Protein AF-A0A923YQ79-F1 (afdb_monomer_lite)

Sequence (83 aa):
RFTAAGDKRSARILIRIMDDEIRHVRFGTTHFIAVCEERLESPPDLWKLLVARHFRGLIKPPFNDSARHAAGLSRLSASALAI

pLDDT: mean 83.04, std 14.58, range [38.56, 97.25]

Secondary structure (DSSP, 8-state):
-TGGGT-HHHHHHHHHHHHHHHHHHHHHHHHHHHHHHHHT--HHHHHHHHHHHH--S--PSPP-HHHHHHTT--HHHHHTT--

Radius of gyration: 15.53 Å; chains: 1; bounding box: 27×24×44 Å

Foldseek 3Di:
DCVVVVNPPVVVVVVVVLVVVLQVLLVVVVVLVVVCVVVVHDSLVVVLVCCVVPPPDQLDDDDPVVSCVSSVNDVSSVVSSVD

Structure (mmCIF, N/CA/C/O backbone):
data_AF-A0A923YQ79-F1
#
_entry.id   AF-A0A923YQ79-F1
#
loop_
_atom_site.group_PDB
_atom_site.id
_atom_site.type_symbol
_atom_site.label_atom_id
_atom_site.label_alt_id
_atom_site.label_comp_id
_atom_site.label_asym_id
_atom_site.label_entity_id
_atom_site.label_seq_id
_atom_site.pdbx_PDB_ins_code
_atom_site.Cartn_x
_atom_site.Cartn_y
_atom_site.Cartn_z
_atom_site.occupancy
_atom_site.B_iso_or_equiv
_atom_site.auth_seq_id
_atom_site.auth_comp_id
_atom_site.auth_asym_id
_atom_site.auth_atom_id
_atom_site.pdbx_PDB_model_num
ATOM 1 N N . ARG A 1 1 ? -7.443 5.292 20.420 1.00 77.50 1 ARG A N 1
ATOM 2 C CA . ARG A 1 1 ? -8.749 5.990 20.287 1.00 77.50 1 ARG A CA 1
ATOM 3 C C . ARG A 1 1 ? -9.915 5.134 20.786 1.00 77.50 1 ARG A C 1
ATOM 5 O O . ARG A 1 1 ? -10.442 5.471 21.828 1.00 77.50 1 ARG A O 1
ATOM 12 N N . PHE A 1 2 ? -10.275 4.019 20.137 1.00 85.06 2 PHE A N 1
ATOM 13 C CA . PHE A 1 2 ? -11.420 3.186 20.561 1.00 85.06 2 PHE A CA 1
ATOM 14 C C . PHE A 1 2 ? -11.220 2.486 21.912 1.00 85.06 2 PHE A C 1
ATOM 16 O O . PHE A 1 2 ? -12.081 2.582 22.776 1.00 85.06 2 PHE A O 1
ATOM 23 N N . THR A 1 3 ? -10.041 1.903 22.157 1.00 80.94 3 THR A N 1
ATOM 24 C CA . THR A 1 3 ? -9.707 1.319 23.470 1.00 80.94 3 THR A CA 1
ATOM 25 C C . THR A 1 3 ? -9.772 2.351 24.597 1.00 80.94 3 THR A C 1
ATOM 27 O O . THR A 1 3 ? -10.298 2.061 25.664 1.00 80.94 3 THR A O 1
ATOM 30 N N . ALA A 1 4 ? -9.286 3.570 24.338 1.00 85.25 4 ALA A N 1
ATOM 31 C CA . ALA A 1 4 ? -9.324 4.677 25.295 1.00 85.25 4 ALA A CA 1
ATOM 32 C C . ALA A 1 4 ? -10.755 5.182 25.563 1.00 85.25 4 ALA A C 1
ATOM 34 O O . ALA A 1 4 ? -11.016 5.718 26.629 1.00 85.25 4 ALA A O 1
ATOM 35 N N . ALA A 1 5 ? -11.679 4.971 24.621 1.00 89.31 5 ALA A N 1
ATOM 36 C CA . ALA A 1 5 ? -13.102 5.272 24.764 1.00 89.31 5 ALA A CA 1
ATOM 37 C C . ALA A 1 5 ? -13.923 4.088 25.324 1.00 89.31 5 ALA A C 1
ATOM 39 O O . ALA A 1 5 ? -15.148 4.135 25.312 1.00 89.31 5 ALA A O 1
ATOM 40 N N . GLY A 1 6 ? -13.276 2.999 25.763 1.00 93.56 6 GLY A N 1
ATOM 41 C CA . GLY A 1 6 ? -13.946 1.801 26.286 1.00 93.56 6 GLY A CA 1
ATOM 42 C C . GLY A 1 6 ? -14.521 0.855 25.223 1.00 93.56 6 GLY A C 1
ATOM 43 O O . GLY A 1 6 ? -14.910 -0.267 25.549 1.00 93.56 6 GLY A O 1
ATOM 44 N N . ASP A 1 7 ? -14.502 1.234 23.943 1.00 94.69 7 ASP A N 1
ATOM 45 C CA . ASP A 1 7 ? -14.994 0.409 22.838 1.00 94.69 7 ASP A CA 1
ATOM 46 C C . ASP A 1 7 ? -13.941 -0.614 22.380 1.00 94.69 7 ASP A C 1
ATOM 48 O O . ASP A 1 7 ? -13.257 -0.485 21.358 1.00 94.69 7 ASP A O 1
ATOM 52 N N . LYS A 1 8 ? -13.807 -1.678 23.173 1.00 95.25 8 LYS A N 1
ATOM 53 C CA . LYS A 1 8 ? -12.889 -2.790 22.888 1.00 95.25 8 LYS A CA 1
ATOM 54 C C . LYS A 1 8 ? -13.327 -3.625 21.681 1.00 95.25 8 LYS A C 1
ATOM 56 O O . LYS A 1 8 ? -12.500 -4.327 21.097 1.00 95.25 8 LYS A O 1
ATOM 61 N N . ARG A 1 9 ? -14.614 -3.613 21.313 1.00 95.69 9 ARG A N 1
ATOM 62 C CA . ARG A 1 9 ? -15.127 -4.418 20.194 1.00 95.69 9 ARG A CA 1
ATOM 63 C C . ARG A 1 9 ? -14.690 -3.811 18.869 1.00 95.69 9 ARG A C 1
ATOM 65 O O . ARG A 1 9 ? -14.055 -4.512 18.084 1.00 95.69 9 ARG A O 1
ATOM 72 N N . SER A 1 10 ? -14.950 -2.523 18.664 1.00 95.25 10 SER A N 1
ATOM 73 C CA . SER A 1 10 ? -14.529 -1.827 17.447 1.00 95.25 10 SER A CA 1
ATOM 74 C C . SER A 1 10 ? -13.010 -1.790 17.328 1.00 95.25 10 SER A C 1
ATOM 76 O O . SER A 1 10 ? -12.480 -2.021 16.245 1.00 95.25 10 SER A O 1
ATOM 78 N N . ALA A 1 11 ? -12.291 -1.606 18.445 1.00 95.19 11 ALA A N 1
ATOM 79 C CA . ALA A 1 11 ? -10.830 -1.664 18.451 1.00 95.19 11 ALA A CA 1
ATOM 80 C C . ALA A 1 11 ? -10.294 -2.993 17.888 1.00 95.19 11 ALA A C 1
ATOM 82 O O . ALA A 1 11 ? -9.428 -2.978 17.019 1.00 95.19 11 ALA A O 1
ATOM 83 N N . ARG A 1 12 ? -10.835 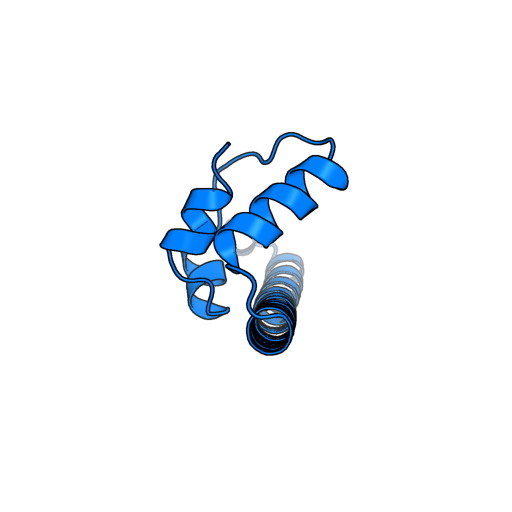-4.138 18.331 1.00 95.56 12 ARG A N 1
ATOM 84 C CA . ARG A 1 12 ? -10.412 -5.461 17.837 1.00 95.56 12 ARG A CA 1
ATOM 85 C C . ARG A 1 12 ? -10.705 -5.662 16.353 1.00 95.56 12 ARG A C 1
ATOM 87 O O . ARG A 1 12 ? -9.861 -6.203 15.647 1.00 95.56 12 ARG A O 1
ATOM 94 N N . ILE A 1 13 ? -11.875 -5.225 15.885 1.00 96.19 13 ILE A N 1
ATOM 95 C CA . ILE A 1 13 ? -12.242 -5.324 14.465 1.00 96.19 13 ILE A CA 1
ATOM 96 C C . ILE A 1 13 ? -11.273 -4.502 13.611 1.00 96.19 13 ILE A C 1
ATOM 98 O O . ILE A 1 13 ? -10.738 -5.008 12.631 1.00 96.19 13 ILE A O 1
ATOM 102 N N . LEU A 1 14 ? -10.991 -3.261 14.009 1.00 94.00 14 LEU A N 1
ATOM 103 C CA . LEU A 1 14 ? -10.095 -2.385 13.256 1.00 94.00 14 LEU A CA 1
ATOM 104 C C . LEU A 1 14 ? -8.643 -2.879 13.251 1.00 94.00 14 LEU A C 1
ATOM 106 O O . LEU A 1 14 ? -7.962 -2.699 12.248 1.00 94.00 14 LEU A O 1
ATOM 110 N N . ILE A 1 15 ? -8.178 -3.523 14.326 1.00 93.62 15 ILE A N 1
ATOM 111 C CA . ILE A 1 15 ? -6.853 -4.165 14.356 1.00 93.62 15 ILE A CA 1
ATOM 112 C C . ILE A 1 15 ? -6.796 -5.317 13.349 1.00 93.62 15 ILE A C 1
ATOM 114 O O . ILE A 1 15 ? -5.882 -5.358 12.536 1.00 93.62 15 ILE A O 1
ATOM 118 N N . ARG A 1 16 ? -7.806 -6.200 13.339 1.00 95.94 16 ARG A N 1
ATOM 119 C CA . ARG A 1 16 ? -7.897 -7.305 12.369 1.00 95.94 16 ARG A CA 1
ATOM 120 C C . ARG A 1 16 ? -7.851 -6.784 10.929 1.00 95.94 16 ARG A C 1
ATOM 122 O O . ARG A 1 16 ? -7.092 -7.315 10.127 1.00 95.94 16 ARG A O 1
ATOM 129 N N . ILE A 1 17 ? -8.632 -5.741 10.635 1.00 94.94 17 ILE A N 1
ATOM 130 C CA . ILE A 1 17 ? -8.655 -5.094 9.317 1.00 94.94 17 ILE A CA 1
ATOM 131 C C . ILE A 1 17 ? -7.275 -4.524 8.981 1.00 94.94 17 ILE A C 1
ATOM 133 O O . ILE A 1 17 ? -6.769 -4.775 7.898 1.00 94.94 17 ILE A O 1
ATOM 137 N N . MET A 1 18 ? -6.635 -3.801 9.904 1.00 91.44 18 MET A N 1
ATOM 138 C CA . MET A 1 18 ? -5.301 -3.235 9.675 1.00 91.44 18 MET A CA 1
ATOM 139 C C . MET A 1 18 ? -4.255 -4.316 9.368 1.00 91.44 18 MET A C 1
ATOM 141 O O . MET A 1 18 ? -3.453 -4.144 8.453 1.00 91.44 18 MET A O 1
ATOM 145 N N . ASP A 1 19 ? -4.271 -5.430 10.100 1.00 92.88 19 ASP A N 1
ATOM 146 C CA . ASP A 1 19 ? -3.352 -6.548 9.864 1.00 92.88 19 ASP A CA 1
ATOM 147 C C . ASP A 1 19 ? -3.576 -7.186 8.485 1.00 92.88 19 ASP A C 1
ATOM 149 O O . ASP A 1 19 ? -2.612 -7.530 7.792 1.00 92.88 19 ASP A O 1
ATOM 153 N N . ASP A 1 20 ? -4.840 -7.327 8.078 1.00 94.69 20 ASP A N 1
ATOM 154 C CA . ASP A 1 20 ? -5.203 -7.834 6.755 1.00 94.69 20 ASP A CA 1
ATOM 155 C C . ASP A 1 20 ? -4.770 -6.851 5.652 1.00 94.69 20 ASP A C 1
ATOM 157 O O . ASP A 1 20 ? -4.180 -7.278 4.658 1.00 94.69 20 ASP A O 1
ATOM 161 N N . GLU A 1 21 ? -4.934 -5.541 5.856 1.00 91.31 21 GLU A N 1
ATOM 162 C CA . GLU A 1 21 ? -4.476 -4.516 4.908 1.00 91.31 21 GLU A CA 1
ATOM 163 C C . GLU A 1 21 ? -2.947 -4.486 4.763 1.00 91.31 21 GLU A C 1
ATOM 165 O O . GLU A 1 21 ? -2.437 -4.354 3.651 1.00 91.31 21 GLU A O 1
ATOM 170 N N . ILE A 1 22 ? -2.178 -4.681 5.842 1.00 89.19 22 ILE A N 1
ATOM 171 C CA . ILE A 1 22 ? -0.708 -4.785 5.753 1.00 89.19 22 ILE A CA 1
ATOM 172 C C . ILE A 1 22 ? -0.301 -5.971 4.868 1.00 89.19 22 ILE A C 1
ATOM 174 O O . ILE A 1 22 ? 0.602 -5.849 4.035 1.00 89.19 22 ILE A O 1
ATOM 178 N N . ARG A 1 23 ? -0.965 -7.124 5.024 1.00 91.25 23 ARG A N 1
ATOM 179 C CA . ARG A 1 23 ? -0.703 -8.315 4.198 1.00 91.25 23 ARG A CA 1
ATOM 180 C C . ARG A 1 23 ? -1.117 -8.092 2.749 1.00 91.25 23 ARG A C 1
ATOM 182 O O . ARG A 1 23 ? -0.355 -8.429 1.848 1.00 91.25 23 ARG A O 1
ATOM 189 N N . HIS A 1 24 ? -2.286 -7.501 2.529 1.00 89.81 24 HIS A N 1
ATOM 190 C CA . HIS A 1 24 ? -2.792 -7.172 1.202 1.00 89.81 24 HIS A CA 1
ATOM 191 C C . HIS A 1 24 ? -1.816 -6.264 0.442 1.00 89.81 24 HIS A C 1
ATOM 193 O O . HIS A 1 24 ? -1.392 -6.600 -0.665 1.00 89.81 24 HIS A O 1
ATOM 199 N N . VAL A 1 25 ? -1.372 -5.172 1.071 1.00 88.56 25 VAL A N 1
ATOM 200 C CA . VAL A 1 25 ? -0.402 -4.241 0.479 1.00 88.56 25 VAL A CA 1
ATOM 201 C C . VAL A 1 25 ? 0.934 -4.927 0.200 1.00 88.56 25 VAL A C 1
ATOM 203 O O . VAL A 1 25 ? 1.538 -4.672 -0.843 1.00 88.56 25 VAL A O 1
ATOM 206 N N . ARG A 1 26 ? 1.388 -5.829 1.079 1.00 88.69 26 ARG A N 1
ATOM 207 C CA . ARG A 1 26 ? 2.614 -6.608 0.857 1.00 88.69 26 ARG A CA 1
ATOM 208 C C . ARG A 1 26 ? 2.524 -7.452 -0.409 1.00 88.69 26 ARG A C 1
ATOM 210 O O . ARG A 1 26 ? 3.402 -7.348 -1.259 1.00 88.69 26 ARG A O 1
ATOM 217 N N . PHE A 1 27 ? 1.467 -8.252 -0.554 1.00 91.62 27 PHE A N 1
ATOM 218 C CA . PHE A 1 27 ? 1.292 -9.095 -1.739 1.00 91.62 27 PHE A CA 1
ATOM 219 C C . PHE A 1 27 ? 1.174 -8.268 -3.020 1.00 91.62 27 PHE A C 1
ATOM 221 O O . PHE A 1 27 ? 1.834 -8.585 -4.008 1.00 91.62 27 PHE A O 1
ATOM 228 N N . GLY A 1 28 ? 0.407 -7.173 -2.985 1.00 90.12 28 GLY A N 1
ATOM 229 C CA . GLY A 1 28 ? 0.294 -6.256 -4.119 1.00 90.12 28 GLY A CA 1
ATOM 230 C C . GLY A 1 28 ? 1.637 -5.636 -4.511 1.00 90.12 28 GLY A C 1
ATOM 231 O O . GLY A 1 28 ? 1.975 -5.598 -5.690 1.00 90.12 28 GLY A O 1
ATOM 232 N N . THR A 1 29 ? 2.440 -5.221 -3.527 1.00 88.94 29 THR A N 1
ATOM 233 C CA . THR A 1 29 ? 3.770 -4.634 -3.759 1.00 88.94 29 THR A CA 1
ATOM 234 C C . THR A 1 29 ? 4.732 -5.656 -4.363 1.00 88.94 29 THR A C 1
ATOM 236 O O . THR A 1 29 ? 5.397 -5.354 -5.348 1.00 88.94 29 THR A O 1
ATOM 239 N N . THR A 1 30 ? 4.783 -6.878 -3.821 1.00 90.06 30 THR A N 1
ATOM 240 C CA . THR A 1 30 ? 5.632 -7.953 -4.357 1.00 90.06 30 THR A CA 1
ATOM 241 C C . THR A 1 30 ? 5.261 -8.297 -5.798 1.00 90.06 30 THR A C 1
ATOM 243 O O . THR A 1 30 ? 6.144 -8.382 -6.646 1.00 90.06 30 THR A O 1
ATOM 246 N N . HIS A 1 31 ? 3.967 -8.445 -6.092 1.00 93.62 31 HIS A N 1
ATOM 247 C CA . HIS A 1 31 ? 3.507 -8.723 -7.451 1.00 93.62 31 HIS A CA 1
ATOM 248 C C . HIS A 1 31 ? 3.833 -7.575 -8.415 1.00 93.62 31 HIS A C 1
ATOM 250 O O . HIS A 1 31 ? 4.334 -7.815 -9.509 1.00 93.62 31 HIS A O 1
ATOM 256 N N . PHE A 1 32 ? 3.605 -6.326 -8.000 1.00 91.69 32 PHE A N 1
ATOM 257 C CA . PHE A 1 32 ? 3.909 -5.152 -8.815 1.00 91.69 32 PHE A CA 1
ATOM 258 C C . PHE A 1 32 ? 5.399 -5.056 -9.166 1.00 91.69 32 PHE A C 1
ATOM 260 O O . PHE A 1 32 ? 5.732 -4.795 -10.320 1.00 91.69 32 PHE A O 1
ATOM 267 N N . ILE A 1 33 ? 6.290 -5.299 -8.197 1.00 91.12 33 ILE A N 1
ATOM 268 C CA . ILE A 1 33 ? 7.742 -5.300 -8.428 1.00 91.12 33 ILE A CA 1
ATOM 269 C C . ILE A 1 33 ? 8.125 -6.390 -9.433 1.00 91.12 33 ILE A C 1
ATOM 271 O O . ILE A 1 33 ? 8.815 -6.077 -10.397 1.00 91.12 33 ILE A O 1
ATOM 275 N N . ALA A 1 34 ? 7.620 -7.616 -9.266 1.00 92.69 34 ALA A N 1
ATOM 276 C CA . ALA A 1 34 ? 7.899 -8.713 -10.195 1.00 92.69 34 ALA A CA 1
ATOM 277 C C . ALA A 1 34 ? 7.478 -8.370 -11.637 1.00 92.69 34 ALA A C 1
ATOM 279 O O . ALA A 1 34 ? 8.250 -8.556 -12.572 1.00 92.69 34 ALA A O 1
ATOM 280 N N . VAL A 1 35 ? 6.298 -7.767 -11.821 1.00 95.44 35 VAL A N 1
ATOM 281 C CA . VAL A 1 35 ? 5.829 -7.318 -13.145 1.00 95.44 35 VAL A CA 1
ATOM 282 C C . VAL A 1 35 ? 6.713 -6.206 -13.723 1.00 95.44 35 VAL A C 1
ATOM 284 O O . VAL A 1 35 ? 6.950 -6.174 -14.929 1.00 95.44 35 VAL A O 1
ATOM 287 N N . CYS A 1 36 ? 7.204 -5.280 -12.894 1.00 93.00 36 CYS A N 1
ATOM 288 C CA . CYS 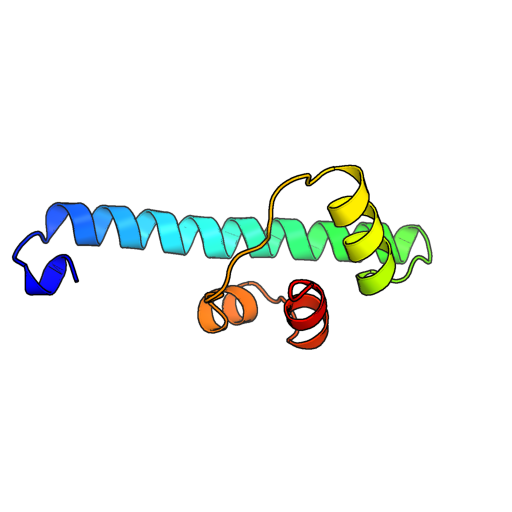A 1 36 ? 8.131 -4.242 -13.350 1.00 93.00 36 CYS A CA 1
ATOM 289 C C . CYS A 1 36 ? 9.466 -4.844 -13.805 1.00 93.00 36 CYS A C 1
ATOM 291 O O . CYS A 1 36 ? 9.986 -4.444 -14.845 1.00 93.00 36 CYS A O 1
ATOM 293 N N . GLU A 1 37 ? 9.992 -5.819 -13.060 1.00 94.19 37 GLU A N 1
ATOM 294 C CA . GLU A 1 37 ? 11.223 -6.542 -13.398 1.00 94.19 37 GLU A CA 1
ATOM 295 C C . GLU A 1 37 ? 11.078 -7.306 -14.721 1.00 94.19 37 GLU A C 1
ATOM 297 O O . GLU A 1 37 ? 11.923 -7.164 -15.603 1.00 94.19 37 GLU A O 1
ATOM 302 N N . GLU A 1 38 ? 9.972 -8.034 -14.908 1.00 97.25 38 GLU A N 1
ATOM 303 C CA . GLU A 1 38 ? 9.654 -8.743 -16.156 1.00 97.25 38 GLU A CA 1
ATOM 304 C C . GLU A 1 38 ? 9.563 -7.803 -17.368 1.00 97.25 38 GLU A C 1
ATOM 306 O O . GLU A 1 38 ? 9.916 -8.178 -18.486 1.00 97.25 38 GLU A O 1
ATOM 311 N N . ARG A 1 39 ? 9.097 -6.569 -17.152 1.00 96.44 39 ARG A N 1
ATOM 312 C CA . ARG A 1 39 ? 8.905 -5.558 -18.203 1.00 96.44 39 ARG A CA 1
ATOM 313 C C . ARG A 1 39 ? 10.090 -4.613 -18.380 1.00 96.44 39 ARG A C 1
ATOM 315 O O . ARG A 1 39 ? 10.036 -3.767 -19.270 1.00 96.44 39 ARG A O 1
ATOM 322 N N . LEU A 1 40 ? 11.140 -4.748 -17.566 1.00 96.44 40 LEU A N 1
ATOM 323 C CA . LEU A 1 40 ? 12.279 -3.823 -17.511 1.00 96.44 40 LEU A CA 1
ATOM 324 C C . LEU A 1 40 ? 11.847 -2.359 -17.274 1.00 96.44 40 LEU A C 1
ATOM 326 O O . LEU A 1 40 ? 12.446 -1.423 -17.803 1.00 96.44 40 LEU A O 1
ATOM 330 N N . GLU A 1 41 ? 10.795 -2.155 -16.479 1.00 94.69 41 GLU A N 1
ATOM 331 C CA . GLU A 1 41 ? 10.251 -0.837 -16.139 1.00 94.69 41 GLU A CA 1
ATOM 332 C C . GLU A 1 41 ? 10.674 -0.412 -14.725 1.00 94.69 41 GLU A C 1
ATOM 334 O O . GLU A 1 41 ? 10.799 -1.229 -13.816 1.00 94.69 41 GLU A O 1
ATOM 339 N N . SER A 1 42 ? 10.862 0.893 -14.514 1.00 91.31 42 SER A N 1
ATOM 340 C CA . SER A 1 42 ? 11.119 1.474 -13.189 1.00 91.31 42 SER A CA 1
ATOM 341 C C . SER A 1 42 ? 9.844 1.410 -12.331 1.00 91.31 42 SER A C 1
ATOM 343 O O . SER A 1 42 ? 8.865 2.089 -12.668 1.00 91.31 42 SER A O 1
ATOM 345 N N . PRO A 1 43 ? 9.824 0.664 -11.204 1.00 89.12 43 PRO A N 1
ATOM 346 C CA . PRO A 1 43 ? 8.628 0.571 -10.366 1.00 89.12 43 PRO A CA 1
ATOM 347 C C . PRO A 1 43 ? 8.129 1.932 -9.844 1.00 89.12 43 PRO A C 1
ATOM 349 O O . PRO A 1 43 ? 6.924 2.185 -9.919 1.00 89.12 43 PRO A O 1
ATOM 352 N N . PRO A 1 44 ? 8.994 2.850 -9.353 1.00 86.19 44 PRO A N 1
ATOM 353 C CA . PRO A 1 44 ? 8.559 4.180 -8.922 1.00 86.19 44 PRO A CA 1
ATOM 354 C C . PRO A 1 44 ? 7.897 5.010 -10.028 1.00 86.19 44 PRO A C 1
ATOM 356 O O . PRO A 1 44 ? 6.917 5.707 -9.759 1.00 86.19 44 PRO A O 1
ATOM 359 N N . ASP A 1 45 ? 8.411 4.948 -11.257 1.00 89.31 45 ASP A N 1
ATOM 360 C CA . ASP A 1 45 ? 7.904 5.769 -12.361 1.00 89.31 45 ASP A CA 1
ATOM 361 C C . ASP A 1 45 ? 6.596 5.207 -12.915 1.00 89.31 45 ASP A C 1
ATOM 363 O O . ASP A 1 45 ? 5.631 5.953 -13.107 1.00 89.31 45 ASP A O 1
ATOM 367 N N . LEU A 1 46 ? 6.523 3.880 -13.079 1.00 89.88 46 LEU A N 1
ATOM 368 C CA . LEU A 1 46 ? 5.292 3.205 -13.475 1.00 89.88 46 LEU A CA 1
ATOM 369 C C . LEU A 1 46 ? 4.185 3.439 -12.441 1.00 89.88 46 LEU A C 1
ATOM 371 O O . LEU A 1 46 ? 3.051 3.736 -12.813 1.00 89.88 46 LEU A O 1
ATOM 375 N N . TRP A 1 47 ? 4.507 3.370 -11.147 1.00 86.69 47 TRP A N 1
ATOM 376 C CA . TRP A 1 47 ? 3.544 3.634 -10.081 1.00 86.69 47 TRP A CA 1
ATOM 377 C C . TRP A 1 47 ? 2.963 5.048 -10.173 1.00 86.69 47 TRP A C 1
ATOM 379 O O . TRP A 1 47 ? 1.742 5.203 -10.205 1.00 86.69 47 TRP A O 1
ATOM 389 N N . LYS A 1 48 ? 3.813 6.081 -10.279 1.00 85.56 48 LYS A N 1
ATOM 390 C CA . LYS A 1 48 ? 3.364 7.479 -10.428 1.00 85.56 48 LYS A CA 1
ATOM 391 C C . LYS A 1 48 ? 2.456 7.654 -11.643 1.00 85.56 48 LYS A C 1
ATOM 393 O O . LYS A 1 48 ? 1.416 8.304 -11.543 1.00 85.56 48 LYS A O 1
ATOM 398 N N . LEU A 1 49 ? 2.820 7.046 -12.772 1.00 90.19 49 LEU A N 1
ATOM 399 C CA . LEU A 1 49 ? 2.029 7.085 -13.999 1.00 90.19 49 LEU A CA 1
ATOM 400 C C . LEU A 1 49 ? 0.661 6.418 -13.818 1.00 90.19 49 LEU A C 1
ATOM 402 O O . LEU A 1 49 ? -0.355 6.985 -14.222 1.00 90.19 49 LEU A O 1
ATOM 406 N N . LEU A 1 50 ? 0.612 5.234 -13.203 1.00 89.94 50 LEU A N 1
ATOM 407 C CA . LEU A 1 50 ? -0.636 4.509 -12.962 1.00 89.94 50 LEU A CA 1
ATOM 408 C C . LEU A 1 50 ? -1.537 5.246 -11.968 1.00 89.94 50 LEU A C 1
ATOM 410 O O . LEU A 1 50 ? -2.740 5.355 -12.210 1.00 89.94 50 LEU A O 1
ATOM 414 N N . VAL A 1 51 ? -0.966 5.807 -10.899 1.00 86.81 51 VAL A N 1
ATOM 415 C CA . VAL A 1 51 ? -1.691 6.659 -9.948 1.00 86.81 51 VAL A CA 1
ATOM 416 C C . VAL A 1 51 ? -2.282 7.866 -10.668 1.00 86.81 51 VAL A C 1
ATOM 418 O O . VAL A 1 51 ? -3.486 8.073 -10.580 1.00 86.81 51 VAL A O 1
ATOM 421 N N . ALA A 1 52 ? -1.494 8.614 -11.444 1.00 86.38 52 ALA A N 1
ATOM 422 C CA . ALA A 1 52 ? -1.991 9.786 -12.169 1.00 86.38 52 ALA A CA 1
ATOM 423 C C . ALA A 1 52 ? -3.077 9.433 -13.203 1.00 86.38 52 ALA A C 1
ATOM 425 O O . ALA A 1 52 ? -4.014 10.200 -13.424 1.00 86.38 52 ALA A O 1
ATOM 426 N N . ARG A 1 53 ? -2.968 8.260 -13.839 1.00 91.81 53 ARG A N 1
ATOM 427 C CA . ARG A 1 53 ? -3.917 7.791 -14.855 1.00 91.81 53 ARG A CA 1
ATOM 428 C C . ARG A 1 53 ? -5.245 7.324 -14.259 1.00 91.81 53 ARG A C 1
ATOM 430 O O . ARG A 1 53 ? -6.296 7.573 -14.850 1.00 91.81 53 ARG A O 1
ATOM 437 N N . HIS A 1 54 ? -5.203 6.610 -13.137 1.00 89.81 54 HIS A N 1
ATOM 438 C CA . HIS A 1 54 ? -6.360 5.878 -12.614 1.00 89.81 54 HIS A CA 1
ATOM 439 C C . HIS A 1 54 ? -6.942 6.473 -11.328 1.00 89.81 54 HIS A C 1
ATOM 441 O O . HIS A 1 54 ? -8.124 6.272 -11.050 1.00 89.81 54 HIS A O 1
ATOM 447 N N . PHE A 1 55 ? -6.163 7.237 -10.564 1.00 84.00 55 PHE A N 1
ATOM 448 C CA . PHE A 1 55 ? -6.602 7.864 -9.325 1.00 84.00 55 PHE A CA 1
ATOM 44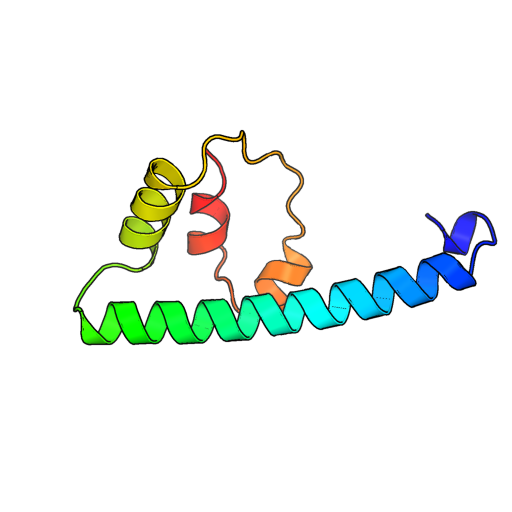9 C C . PHE A 1 55 ? -6.842 9.362 -9.537 1.00 84.00 55 PHE A C 1
ATOM 451 O O . PHE A 1 55 ? -5.926 10.125 -9.819 1.00 84.00 55 PHE A O 1
ATOM 458 N N . ARG A 1 56 ? -8.099 9.800 -9.394 1.00 82.12 56 ARG A N 1
ATOM 459 C CA . ARG A 1 56 ? -8.502 11.210 -9.585 1.00 82.12 56 ARG A CA 1
ATOM 460 C C . ARG A 1 56 ? -8.611 12.007 -8.279 1.00 82.12 56 ARG A C 1
ATOM 462 O O . ARG A 1 56 ? -8.934 13.190 -8.310 1.00 82.12 56 ARG A O 1
ATOM 469 N N . GLY A 1 57 ? -8.415 11.354 -7.134 1.00 79.38 57 GLY A N 1
ATOM 470 C CA . GLY A 1 57 ? -8.527 11.969 -5.814 1.00 79.38 57 GLY A CA 1
ATOM 471 C C . GLY A 1 57 ? -7.205 12.550 -5.319 1.00 79.38 57 GLY A C 1
ATOM 472 O O . GLY A 1 57 ? -6.129 12.141 -5.746 1.00 79.38 57 GLY A O 1
ATOM 473 N N . LEU A 1 58 ? -7.284 13.468 -4.356 1.00 70.12 58 LEU A N 1
ATOM 474 C CA . LEU A 1 58 ? -6.104 13.882 -3.600 1.00 70.12 58 LEU A CA 1
ATOM 475 C C . LEU A 1 58 ? -5.687 12.755 -2.659 1.00 70.12 58 LE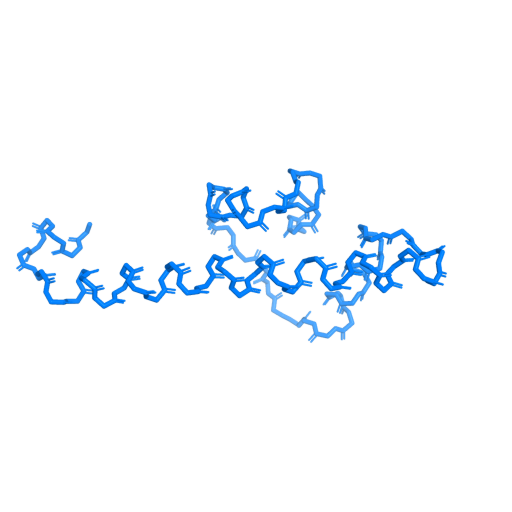U A C 1
ATOM 477 O O . LEU A 1 58 ? -6.495 12.270 -1.862 1.00 70.12 58 LEU A O 1
ATOM 481 N N . ILE A 1 59 ? -4.416 12.378 -2.716 1.00 69.19 59 ILE A N 1
ATOM 482 C CA . ILE A 1 59 ? -3.831 11.477 -1.734 1.00 69.19 59 ILE A CA 1
ATOM 483 C C . ILE A 1 59 ? -3.509 12.318 -0.492 1.00 69.19 59 ILE A C 1
ATOM 485 O O . ILE A 1 59 ? -2.567 13.104 -0.491 1.00 69.19 59 ILE A O 1
ATOM 489 N N . LYS A 1 60 ? -4.334 12.209 0.557 1.00 66.06 60 LYS A N 1
ATOM 490 C CA . LYS A 1 60 ? -4.194 13.054 1.752 1.00 66.06 60 LYS A CA 1
ATOM 491 C C . LYS A 1 60 ? -3.358 12.380 2.850 1.00 66.06 60 LYS A C 1
ATOM 493 O O . LYS A 1 60 ? -3.683 11.254 3.233 1.00 66.06 60 LYS A O 1
ATOM 498 N N . PRO A 1 61 ? -2.343 13.071 3.401 1.00 71.25 61 PRO A N 1
ATOM 499 C CA . PRO A 1 61 ? -1.648 12.642 4.612 1.00 71.25 61 PRO A CA 1
ATOM 500 C C . PRO A 1 61 ? -2.543 12.790 5.866 1.00 71.25 61 PRO A C 1
ATOM 502 O O . PRO A 1 61 ? -3.563 13.486 5.814 1.00 71.25 61 PRO A O 1
ATOM 505 N N . PRO A 1 62 ? -2.164 12.184 7.011 1.00 74.00 62 PRO A N 1
ATOM 506 C CA . PRO A 1 62 ? -0.937 11.419 7.245 1.00 74.00 62 PRO A CA 1
ATOM 507 C C . PRO A 1 62 ? -1.006 9.990 6.699 1.00 74.00 62 PRO A C 1
ATOM 509 O O . PRO A 1 62 ? -2.025 9.307 6.801 1.00 74.00 62 PRO A O 1
ATOM 512 N N . PHE A 1 63 ? 0.114 9.518 6.156 1.00 77.38 63 PHE A N 1
ATOM 513 C CA . PHE A 1 63 ? 0.272 8.122 5.776 1.00 77.38 63 PHE A CA 1
ATOM 514 C C . PHE A 1 63 ? 0.692 7.274 6.972 1.00 77.38 63 PHE A C 1
ATOM 516 O O . PHE A 1 63 ? 1.451 7.711 7.834 1.00 77.38 63 PHE A O 1
ATOM 523 N N . ASN A 1 64 ? 0.200 6.035 7.023 1.00 80.69 64 ASN A N 1
ATOM 524 C CA . ASN A 1 64 ? 0.639 5.069 8.023 1.00 80.69 64 ASN A CA 1
ATOM 525 C C . ASN A 1 64 ? 1.993 4.468 7.611 1.00 80.69 64 ASN A C 1
ATOM 527 O O . ASN A 1 64 ? 2.062 3.355 7.088 1.00 80.69 64 ASN A O 1
ATOM 531 N N . ASP A 1 65 ? 3.065 5.236 7.800 1.00 80.00 65 ASP A N 1
ATOM 532 C CA . ASP A 1 65 ? 4.413 4.874 7.350 1.00 80.00 65 ASP A CA 1
ATOM 533 C C . ASP A 1 65 ? 4.926 3.578 7.985 1.00 80.00 65 ASP A C 1
ATOM 535 O O . ASP A 1 65 ? 5.599 2.791 7.318 1.00 80.00 65 ASP A O 1
ATOM 539 N N . SER A 1 66 ? 4.569 3.306 9.246 1.00 82.69 66 SER A N 1
ATOM 540 C CA . SER A 1 66 ? 4.942 2.054 9.911 1.00 82.69 66 SER A CA 1
ATOM 541 C C . SER A 1 66 ? 4.266 0.846 9.260 1.00 82.69 66 SER A C 1
ATOM 543 O O . SER A 1 66 ? 4.939 -0.148 8.994 1.00 82.69 66 SER A O 1
ATOM 545 N N . ALA A 1 67 ? 2.974 0.939 8.925 1.00 82.69 67 ALA A N 1
ATOM 546 C CA . ALA A 1 67 ? 2.260 -0.117 8.206 1.00 82.69 67 ALA A CA 1
ATOM 547 C C . ALA A 1 67 ? 2.793 -0.310 6.779 1.00 82.69 67 ALA A C 1
ATOM 549 O O . ALA A 1 67 ? 2.970 -1.442 6.336 1.00 82.69 67 ALA A O 1
ATOM 550 N N . ARG A 1 68 ? 3.117 0.779 6.071 1.00 82.00 68 ARG A N 1
ATOM 551 C CA . ARG A 1 68 ? 3.720 0.716 4.727 1.00 82.00 68 ARG A CA 1
ATOM 552 C C . ARG A 1 68 ? 5.082 0.029 4.756 1.00 82.00 68 ARG A C 1
ATOM 554 O O . ARG A 1 68 ? 5.328 -0.876 3.963 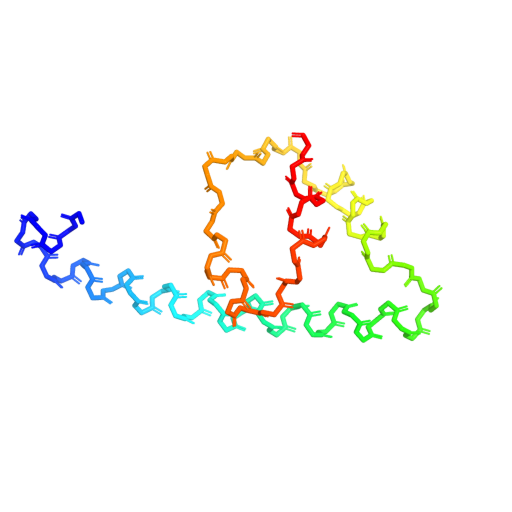1.00 82.00 68 ARG A O 1
ATOM 561 N N . HIS A 1 69 ? 5.932 0.395 5.713 1.00 82.19 69 HIS A N 1
ATOM 562 C CA . HIS A 1 69 ? 7.217 -0.266 5.911 1.00 82.19 69 HIS A CA 1
ATOM 563 C C . HIS A 1 69 ? 7.038 -1.749 6.268 1.00 82.19 69 HIS A C 1
ATOM 565 O O . HIS A 1 69 ? 7.708 -2.609 5.701 1.00 82.19 69 HIS A O 1
ATOM 571 N N . ALA A 1 70 ? 6.083 -2.072 7.146 1.00 82.81 70 ALA A N 1
ATOM 572 C CA . ALA A 1 70 ? 5.735 -3.453 7.478 1.00 82.81 70 ALA A CA 1
ATOM 573 C C . ALA A 1 70 ? 5.177 -4.239 6.279 1.00 82.81 70 ALA A C 1
ATOM 575 O O . ALA A 1 70 ? 5.263 -5.465 6.269 1.00 82.81 70 ALA A O 1
ATOM 576 N N . ALA A 1 71 ? 4.644 -3.565 5.262 1.00 81.38 71 ALA A N 1
ATOM 577 C CA . ALA A 1 71 ? 4.221 -4.171 4.006 1.00 81.38 71 ALA A CA 1
ATOM 578 C C . ALA A 1 71 ? 5.355 -4.291 2.966 1.00 81.38 71 ALA A C 1
ATOM 580 O O . ALA A 1 71 ? 5.156 -4.894 1.919 1.00 81.38 71 ALA A O 1
ATOM 581 N N . GLY A 1 72 ? 6.555 -3.772 3.245 1.00 75.44 72 GLY A N 1
ATOM 582 C CA . GLY A 1 72 ? 7.687 -3.816 2.314 1.00 75.44 72 GLY A CA 1
ATOM 583 C C . GLY A 1 72 ? 7.734 -2.662 1.307 1.00 75.44 72 GLY A C 1
ATOM 584 O O . GLY A 1 72 ? 8.561 -2.685 0.400 1.00 75.44 72 GLY A O 1
ATOM 585 N N . LEU A 1 73 ? 6.904 -1.627 1.473 1.00 74.56 73 LEU A N 1
ATOM 586 C CA . LEU A 1 73 ? 7.052 -0.381 0.718 1.00 74.56 73 LEU A CA 1
ATOM 587 C C . LEU A 1 73 ? 8.284 0.372 1.235 1.00 74.56 73 LEU A C 1
ATOM 589 O O . LEU A 1 73 ? 8.303 0.859 2.369 1.00 74.56 73 LEU A O 1
ATOM 593 N N . SER A 1 74 ? 9.323 0.480 0.403 1.00 63.28 74 SER A N 1
ATOM 594 C CA . SER A 1 74 ? 10.493 1.302 0.720 1.00 63.28 74 SER A CA 1
ATOM 595 C C . SER A 1 74 ? 10.087 2.778 0.828 1.00 63.28 74 SER A C 1
ATOM 597 O O . SER A 1 74 ? 9.185 3.239 0.120 1.00 63.28 74 SER A O 1
ATOM 599 N N . ARG A 1 75 ? 10.764 3.560 1.681 1.00 55.03 75 ARG A N 1
ATOM 600 C CA . ARG A 1 75 ? 10.451 4.993 1.872 1.00 55.03 75 ARG A CA 1
ATOM 601 C C . ARG A 1 75 ? 10.495 5.798 0.569 1.00 55.03 75 ARG A C 1
ATOM 603 O O . ARG A 1 75 ? 9.763 6.769 0.468 1.00 55.03 75 ARG A O 1
ATOM 610 N N . LEU A 1 76 ? 11.295 5.373 -0.416 1.00 49.06 76 LEU A N 1
ATOM 611 C CA . LEU A 1 76 ? 11.390 5.993 -1.746 1.00 49.06 76 LEU A CA 1
ATOM 612 C C . LEU A 1 76 ? 10.116 5.796 -2.587 1.00 49.06 76 LEU A C 1
ATOM 614 O O . LEU A 1 76 ? 9.720 6.690 -3.328 1.00 49.06 76 LEU A O 1
ATOM 618 N N . SER A 1 77 ? 9.44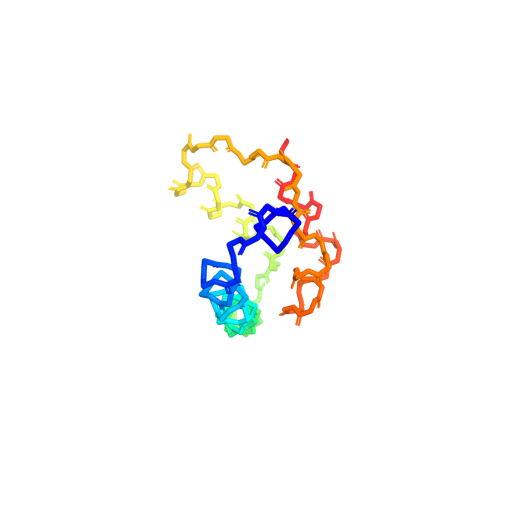9 4.645 -2.452 1.00 51.19 77 SER A N 1
ATOM 619 C CA . SER A 1 77 ? 8.139 4.399 -3.076 1.00 51.19 77 SER A CA 1
ATOM 620 C C . SER A 1 77 ? 7.002 5.100 -2.323 1.00 51.19 77 SER A C 1
ATOM 622 O O . SER A 1 77 ? 6.039 5.561 -2.928 1.00 51.19 77 SER A O 1
ATOM 624 N N . ALA A 1 78 ? 7.133 5.239 -0.999 1.00 48.59 78 ALA A N 1
ATOM 625 C CA . ALA A 1 78 ? 6.154 5.928 -0.167 1.00 48.59 78 ALA A CA 1
ATOM 626 C C . ALA A 1 78 ? 6.222 7.458 -0.313 1.00 48.59 78 ALA A C 1
ATOM 628 O O . ALA A 1 78 ? 5.181 8.105 -0.325 1.00 48.59 78 ALA A O 1
ATOM 629 N N . SER A 1 79 ? 7.408 8.050 -0.488 1.00 46.66 79 SER A N 1
ATOM 630 C CA . SER A 1 79 ? 7.544 9.481 -0.794 1.00 46.66 79 SER A CA 1
ATOM 631 C C . SER A 1 79 ? 7.040 9.832 -2.194 1.00 46.66 79 SER A C 1
ATOM 633 O O . SER A 1 79 ? 6.592 10.951 -2.404 1.00 46.66 79 SER A O 1
ATOM 635 N N . ALA A 1 80 ? 6.997 8.874 -3.127 1.00 47.84 80 ALA A N 1
ATOM 636 C CA . ALA A 1 80 ? 6.307 9.039 -4.409 1.00 47.84 80 ALA A CA 1
ATOM 637 C C . ALA A 1 80 ? 4.768 9.126 -4.284 1.00 47.84 80 ALA A C 1
ATOM 639 O O . ALA A 1 80 ? 4.103 9.433 -5.270 1.00 47.84 80 ALA A O 1
ATOM 640 N N . LEU A 1 81 ? 4.199 8.862 -3.097 1.00 47.53 81 LEU A N 1
ATOM 641 C CA . LEU A 1 81 ? 2.776 9.069 -2.785 1.00 47.53 81 LEU A CA 1
ATOM 642 C C . LEU A 1 81 ? 2.474 10.482 -2.273 1.00 47.53 81 LEU A C 1
ATOM 644 O O . LEU A 1 81 ? 1.301 10.832 -2.143 1.00 47.53 81 LEU A O 1
ATOM 648 N N . ALA A 1 82 ? 3.504 11.271 -1.957 1.00 38.56 82 ALA A N 1
ATOM 649 C CA . ALA A 1 82 ? 3.357 12.699 -1.732 1.00 38.56 82 ALA A CA 1
ATOM 650 C C . ALA A 1 82 ? 3.413 13.388 -3.102 1.00 38.56 82 ALA A C 1
ATOM 652 O O . ALA A 1 82 ? 4.490 13.606 -3.656 1.00 38.56 82 ALA A O 1
ATOM 653 N N . ILE A 1 83 ? 2.234 13.642 -3.668 1.00 40.94 83 ILE A N 1
ATOM 654 C CA . ILE A 1 83 ? 2.050 14.738 -4.626 1.00 40.94 83 ILE A CA 1
ATOM 655 C C . ILE A 1 83 ? 2.000 16.030 -3.814 1.00 40.94 83 ILE A C 1
ATOM 657 O O . ILE A 1 83 ? 1.291 16.022 -2.779 1.00 40.94 83 ILE A O 1
#